Protein AF-A0A5K1GKZ3-F1 (afdb_monomer_lite)

Radius of gyration: 16.8 Å; chains: 1; bounding box: 33×24×38 Å

Structure (mmCIF, N/CA/C/O backbone):
data_AF-A0A5K1GKZ3-F1
#
_entry.id   AF-A0A5K1GKZ3-F1
#
loop_
_atom_site.group_PDB
_atom_site.id
_atom_site.type_symbol
_atom_site.label_atom_id
_atom_site.label_alt_id
_atom_site.label_comp_id
_atom_site.label_asym_id
_atom_site.label_entity_id
_atom_site.label_seq_id
_atom_site.pdbx_PDB_ins_code
_atom_site.Cartn_x
_atom_site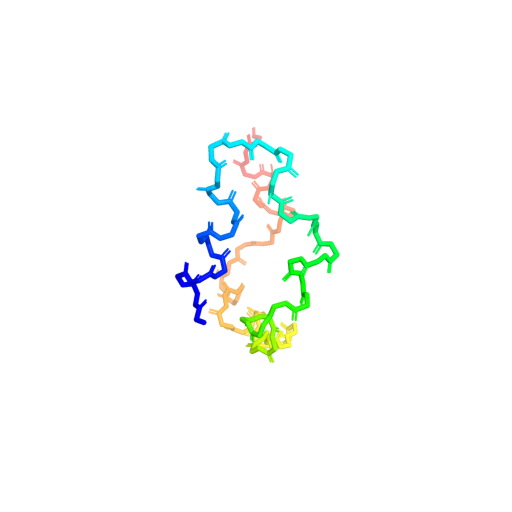.Cartn_y
_atom_site.Cartn_z
_atom_site.occupancy
_atom_site.B_iso_or_equiv
_atom_site.auth_seq_id
_atom_site.auth_comp_id
_atom_site.auth_asym_id
_atom_site.auth_atom_id
_atom_site.pdbx_PDB_model_num
ATOM 1 N N . SER A 1 1 ? -8.638 -11.193 6.086 1.00 88.69 1 SER A N 1
ATOM 2 C CA . SER A 1 1 ? -8.592 -11.637 4.672 1.00 88.69 1 SER A CA 1
ATOM 3 C C . SER A 1 1 ? -8.509 -10.432 3.733 1.00 88.69 1 SER A C 1
ATOM 5 O O . SER A 1 1 ? -8.732 -9.312 4.186 1.00 88.69 1 SER A O 1
ATOM 7 N N . PHE A 1 2 ? -8.194 -10.625 2.444 1.00 95.88 2 PHE A N 1
ATOM 8 C CA . PHE A 1 2 ? -8.160 -9.530 1.454 1.00 95.88 2 PHE A CA 1
ATOM 9 C C . PHE A 1 2 ? -9.504 -8.789 1.360 1.00 95.88 2 PHE A C 1
ATOM 11 O O . PHE A 1 2 ? -9.548 -7.565 1.443 1.00 95.88 2 PHE A O 1
ATOM 18 N N . LYS A 1 3 ? -10.617 -9.537 1.327 1.00 96.88 3 LYS A N 1
ATOM 19 C CA . LYS A 1 3 ? -11.984 -8.988 1.314 1.00 96.88 3 LYS A CA 1
ATOM 20 C C . LYS A 1 3 ? -12.253 -8.020 2.475 1.00 96.88 3 LYS A C 1
ATOM 22 O O . LYS A 1 3 ? -12.841 -6.967 2.264 1.00 96.88 3 LYS A O 1
ATOM 27 N N . GLN A 1 4 ? -11.806 -8.358 3.687 1.00 95.19 4 GLN A N 1
ATOM 28 C CA . GLN A 1 4 ? -11.978 -7.497 4.866 1.00 95.19 4 GLN A CA 1
ATOM 29 C C . GLN A 1 4 ? -11.172 -6.199 4.753 1.00 95.19 4 GLN A C 1
ATOM 31 O O . GLN A 1 4 ? -11.702 -5.135 5.051 1.00 95.19 4 GLN A O 1
ATOM 36 N N . MET A 1 5 ? -9.930 -6.277 4.264 1.00 96.75 5 MET A N 1
ATOM 37 C CA . MET A 1 5 ? -9.102 -5.092 4.025 1.00 96.75 5 MET A CA 1
ATOM 38 C C . MET A 1 5 ? -9.779 -4.140 3.024 1.00 96.75 5 MET A C 1
ATOM 40 O O . MET A 1 5 ? -9.877 -2.946 3.285 1.00 96.75 5 MET A O 1
ATOM 44 N N . ILE A 1 6 ? -10.297 -4.670 1.910 1.00 97.31 6 ILE A N 1
ATOM 45 C CA . ILE A 1 6 ? -10.999 -3.876 0.889 1.00 97.31 6 ILE A CA 1
ATOM 46 C C . ILE A 1 6 ? -12.271 -3.231 1.451 1.00 97.31 6 ILE A C 1
ATOM 48 O O . ILE A 1 6 ? -12.516 -2.052 1.205 1.00 97.31 6 ILE A O 1
ATOM 52 N N . ALA A 1 7 ? -13.056 -3.965 2.245 1.00 96.56 7 ALA A N 1
ATOM 53 C CA . ALA A 1 7 ? -14.280 -3.440 2.848 1.00 96.56 7 ALA A CA 1
ATOM 54 C C . ALA A 1 7 ? -14.024 -2.224 3.759 1.00 96.56 7 ALA A C 1
ATOM 56 O O . ALA A 1 7 ? -14.859 -1.326 3.820 1.00 96.56 7 ALA A O 1
ATOM 57 N N . MET A 1 8 ? -12.862 -2.153 4.423 1.00 95.44 8 MET A N 1
ATOM 58 C CA . MET A 1 8 ? -12.475 -0.978 5.215 1.00 95.44 8 MET A CA 1
ATOM 59 C C . MET A 1 8 ? -12.212 0.258 4.344 1.00 95.44 8 MET A C 1
ATOM 61 O O . MET A 1 8 ? -12.478 1.378 4.774 1.00 95.44 8 MET A O 1
ATOM 65 N N . CYS A 1 9 ? -11.695 0.071 3.128 1.00 97.25 9 CYS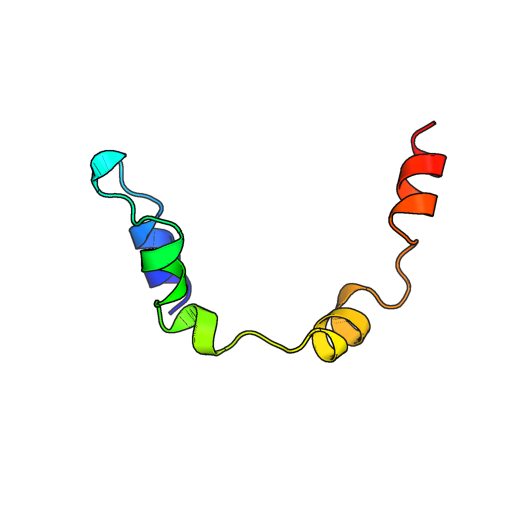 A N 1
ATOM 66 C CA . CYS A 1 9 ? -11.408 1.163 2.197 1.00 97.25 9 CYS A CA 1
ATOM 67 C C . CYS A 1 9 ? -12.668 1.651 1.465 1.00 97.25 9 CYS A C 1
ATOM 69 O O . CYS A 1 9 ? -12.801 2.843 1.187 1.00 97.25 9 CYS A O 1
ATOM 71 N N . LEU A 1 10 ? -13.598 0.743 1.161 1.00 97.06 10 LEU A N 1
ATOM 72 C CA . LEU A 1 10 ? -14.797 1.011 0.361 1.00 97.06 10 LEU A CA 1
ATOM 73 C C . LEU A 1 10 ? -16.013 1.389 1.220 1.00 97.06 10 LEU A C 1
ATOM 75 O O . LEU A 1 10 ? -17.090 0.810 1.094 1.00 97.06 10 LEU A O 1
ATOM 79 N N . VAL A 1 11 ? -15.850 2.389 2.088 1.00 95.88 11 VAL A N 1
ATOM 80 C CA . VAL A 1 11 ? -16.960 2.987 2.846 1.00 95.88 11 VAL A CA 1
ATOM 81 C C . VAL A 1 11 ? -17.458 4.274 2.181 1.00 95.88 11 VAL A C 1
ATOM 83 O O . VAL A 1 11 ? -16.670 5.084 1.674 1.00 95.88 11 VAL A O 1
ATOM 86 N N . LYS A 1 12 ? -18.791 4.446 2.177 1.00 96.38 12 LYS A N 1
ATOM 87 C CA . LYS A 1 12 ? -19.485 5.584 1.543 1.00 96.38 12 LYS A CA 1
ATOM 88 C C . LYS A 1 12 ? -19.010 6.916 2.116 1.00 96.38 12 LYS A C 1
ATOM 90 O O . LYS A 1 12 ? -18.680 7.819 1.359 1.00 96.38 12 LYS A O 1
ATOM 95 N N . ASP A 1 13 ? -18.951 7.000 3.440 1.00 97.06 13 ASP A N 1
ATOM 96 C CA . ASP A 1 13 ? -18.432 8.156 4.162 1.00 97.06 13 ASP A CA 1
ATOM 97 C C . ASP A 1 13 ? -16.891 8.169 4.118 1.00 97.06 13 ASP A C 1
ATOM 99 O O . ASP A 1 13 ? -16.262 7.258 4.672 1.00 97.06 13 ASP A O 1
ATOM 103 N N . PRO A 1 14 ? -16.263 9.177 3.482 1.00 96.00 14 PRO A N 1
ATOM 104 C CA . PRO A 1 14 ? -14.810 9.271 3.390 1.00 96.00 14 PRO A CA 1
ATOM 105 C C . PRO A 1 14 ? -14.113 9.388 4.747 1.00 96.00 14 PRO A C 1
ATOM 107 O O . PRO A 1 14 ? -13.015 8.857 4.896 1.00 96.00 14 PRO A O 1
ATOM 110 N N . SER A 1 15 ? -14.746 10.023 5.741 1.00 95.88 15 SER A N 1
ATOM 111 C CA . SER A 1 15 ? -14.153 10.242 7.071 1.00 95.88 15 SER A CA 1
ATOM 112 C C . SER A 1 15 ? -13.925 8.937 7.841 1.00 95.88 15 SER A C 1
ATOM 114 O O . SER A 1 15 ? -13.075 8.856 8.725 1.00 95.88 15 SER A O 1
ATOM 116 N N . ARG A 1 16 ? -14.662 7.882 7.470 1.00 95.62 16 ARG A N 1
ATOM 117 C CA . ARG A 1 16 ? -14.585 6.555 8.088 1.00 95.62 16 ARG A CA 1
ATOM 118 C C . ARG A 1 16 ? -13.531 5.650 7.455 1.00 95.62 16 ARG A C 1
ATOM 120 O O . ARG A 1 16 ? -13.287 4.561 7.979 1.00 95.62 16 ARG A O 1
ATOM 127 N N . ARG A 1 17 ? -12.923 6.059 6.336 1.00 97.31 17 ARG A N 1
ATOM 128 C CA . ARG A 1 17 ? -11.856 5.291 5.681 1.00 97.31 17 ARG A CA 1
ATOM 129 C C . ARG A 1 17 ? -10.603 5.310 6.560 1.00 97.31 17 ARG A C 1
ATOM 131 O O . ARG A 1 17 ? -10.288 6.337 7.160 1.00 97.31 17 ARG A O 1
ATOM 138 N N . PRO A 1 18 ? -9.863 4.196 6.662 1.00 97.38 18 PRO A N 1
ATOM 139 C CA . PRO A 1 18 ? -8.606 4.189 7.392 1.00 97.38 18 PRO A CA 1
ATOM 140 C C . PRO A 1 18 ? -7.564 5.055 6.674 1.00 97.38 18 PRO A C 1
ATOM 142 O O . PRO A 1 18 ? -7.499 5.077 5.445 1.00 97.38 18 PRO A O 1
ATOM 145 N N . SER A 1 19 ? -6.696 5.709 7.446 1.00 97.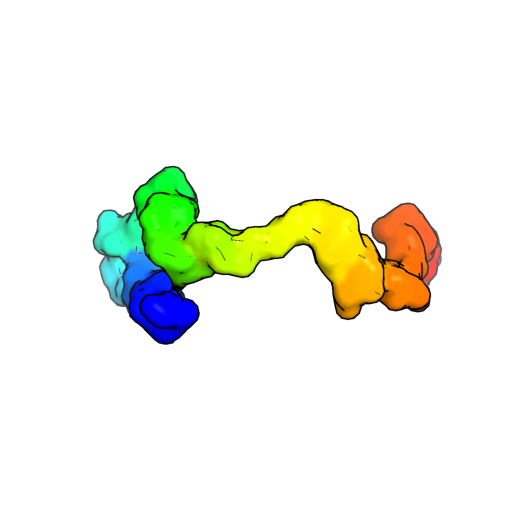38 19 SER A N 1
ATOM 146 C CA . SER A 1 19 ? -5.453 6.268 6.911 1.00 97.38 19 SER A CA 1
ATOM 147 C C . SER A 1 19 ? -4.539 5.152 6.395 1.00 97.38 19 SER A C 1
ATOM 149 O O . SER A 1 19 ? -4.666 3.992 6.804 1.00 97.38 19 SER A O 1
ATOM 151 N N . ALA A 1 20 ? -3.570 5.502 5.544 1.00 97.19 20 ALA A N 1
ATOM 152 C CA . ALA A 1 20 ? -2.563 4.553 5.066 1.00 97.19 20 ALA A CA 1
ATOM 153 C C . ALA A 1 20 ? -1.825 3.869 6.232 1.00 97.19 20 ALA A C 1
ATOM 155 O O . ALA A 1 20 ? -1.678 2.649 6.241 1.00 97.19 20 ALA A O 1
ATOM 156 N N . GLU A 1 21 ? -1.451 4.630 7.264 1.00 97.44 21 GLU A N 1
ATOM 157 C CA . GLU A 1 21 ? -0.778 4.095 8.452 1.00 97.44 21 GLU A CA 1
ATOM 158 C C . GLU A 1 21 ? -1.637 3.055 9.192 1.00 97.44 21 GLU A C 1
ATOM 160 O O . GLU A 1 21 ? -1.144 2.004 9.605 1.00 97.44 21 GLU A O 1
ATOM 165 N N . LYS A 1 22 ? -2.945 3.309 9.332 1.00 96.38 22 LYS A N 1
ATOM 166 C CA . LYS A 1 22 ? -3.871 2.361 9.967 1.00 96.38 22 LYS A CA 1
ATOM 167 C C . LYS A 1 22 ? -4.097 1.127 9.094 1.00 96.38 22 LYS A C 1
ATOM 169 O O . LYS A 1 22 ? -4.188 0.019 9.620 1.00 96.38 22 LYS A O 1
ATOM 174 N N . LEU A 1 23 ? -4.175 1.308 7.777 1.00 96.75 23 LEU A N 1
ATOM 175 C CA . LEU A 1 23 ? -4.396 0.233 6.814 1.00 96.75 23 LEU A CA 1
ATOM 176 C C . LEU A 1 23 ? -3.215 -0.748 6.770 1.00 96.75 23 LEU A C 1
ATOM 178 O O . LEU A 1 23 ? -3.436 -1.958 6.787 1.00 96.75 23 LEU A O 1
ATOM 182 N N . LEU A 1 24 ? -1.977 -0.243 6.793 1.00 96.12 24 LEU A N 1
ATOM 183 C CA . LEU A 1 24 ? -0.756 -1.060 6.764 1.00 96.12 24 LEU A CA 1
ATOM 184 C C . LEU A 1 24 ? -0.630 -2.011 7.965 1.00 96.12 24 LEU A C 1
ATOM 186 O O . LEU A 1 24 ? -0.012 -3.066 7.854 1.00 96.12 24 LEU A O 1
ATOM 190 N N . LYS A 1 25 ? -1.269 -1.690 9.098 1.00 95.50 25 LYS A N 1
ATOM 191 C CA . LYS A 1 25 ? -1.302 -2.553 10.293 1.00 95.50 25 LYS A CA 1
ATOM 192 C C . LYS A 1 25 ? -2.241 -3.767 10.135 1.00 95.50 25 LYS A C 1
ATOM 194 O O . LYS A 1 25 ? -2.216 -4.672 10.969 1.00 95.50 25 LYS A O 1
ATOM 199 N N . HIS A 1 26 ? -3.074 -3.822 9.089 1.00 96.88 26 HIS A N 1
ATOM 200 C CA . HIS A 1 26 ? -4.013 -4.926 8.862 1.00 96.88 26 HIS A CA 1
ATOM 201 C C . HIS A 1 26 ? -3.278 -6.250 8.530 1.00 96.88 26 HIS A C 1
ATOM 203 O O . HIS A 1 26 ? -2.340 -6.244 7.731 1.00 96.88 26 HIS A O 1
ATOM 209 N N . PRO A 1 27 ? -3.729 -7.423 9.035 1.00 96.25 27 PRO A N 1
ATOM 210 C CA . PRO A 1 27 ? -3.043 -8.712 8.840 1.00 96.25 27 PRO A CA 1
ATOM 211 C C . PRO A 1 27 ? -2.804 -9.141 7.386 1.00 96.25 27 PRO A C 1
ATOM 213 O O . PRO A 1 27 ? -1.950 -9.984 7.126 1.00 96.25 27 PRO A O 1
ATOM 216 N N . PHE A 1 28 ? -3.547 -8.576 6.431 1.00 96.06 28 PHE A N 1
ATOM 217 C CA . PHE A 1 28 ? -3.306 -8.797 5.002 1.00 96.06 28 PHE A CA 1
ATOM 218 C C . PHE A 1 28 ? -1.851 -8.480 4.618 1.00 96.06 28 PHE A C 1
ATOM 220 O O . PHE A 1 28 ? -1.204 -9.300 3.973 1.00 96.06 28 PHE A O 1
ATOM 227 N N . PHE A 1 29 ? -1.304 -7.362 5.103 1.00 95.06 29 PHE A N 1
ATOM 228 C CA . PHE A 1 29 ? 0.053 -6.924 4.770 1.00 95.06 29 PHE A CA 1
ATOM 229 C C . PHE A 1 29 ? 1.152 -7.714 5.488 1.00 95.06 29 PHE A C 1
ATOM 231 O O . PHE A 1 29 ? 2.298 -7.678 5.056 1.00 95.06 29 PHE A O 1
ATOM 238 N N . LYS A 1 30 ? 0.823 -8.509 6.518 1.00 93.25 30 LYS A N 1
ATOM 239 C CA . LYS A 1 30 ? 1.795 -9.420 7.156 1.00 93.25 30 LYS A CA 1
ATOM 240 C C . LYS A 1 30 ? 2.289 -10.520 6.211 1.00 93.25 30 LYS A C 1
ATOM 242 O O . LYS A 1 30 ? 3.317 -11.127 6.473 1.00 93.25 30 LYS A O 1
ATOM 247 N N . HIS A 1 31 ? 1.562 -10.766 5.123 1.00 91.88 31 HIS A N 1
ATOM 248 C CA . HIS A 1 31 ? 1.906 -11.758 4.105 1.00 91.88 31 HIS A CA 1
ATOM 249 C C . HIS A 1 31 ? 2.632 -11.135 2.899 1.00 91.88 31 HIS A C 1
ATOM 251 O O . HIS A 1 31 ? 2.745 -11.782 1.855 1.00 91.88 31 HIS A O 1
ATOM 257 N N . ALA A 1 32 ? 3.092 -9.882 3.016 1.00 93.69 32 ALA A N 1
ATOM 258 C CA . ALA A 1 32 ? 3.886 -9.229 1.984 1.00 93.69 32 ALA A CA 1
ATOM 259 C C . ALA A 1 32 ? 5.175 -10.017 1.700 1.00 93.69 32 ALA A C 1
ATOM 261 O O . ALA A 1 32 ? 5.745 -10.668 2.577 1.00 93.69 32 ALA A O 1
ATOM 262 N N . ARG A 1 33 ? 5.610 -9.984 0.440 1.00 95.69 33 ARG A N 1
ATOM 263 C CA . ARG A 1 33 ? 6.788 -10.714 -0.036 1.00 95.69 33 ARG A CA 1
ATOM 264 C C . ARG A 1 33 ? 7.985 -9.776 -0.163 1.00 95.69 33 ARG A C 1
ATOM 266 O O . ARG A 1 33 ? 7.811 -8.564 -0.245 1.00 95.69 33 ARG A O 1
ATOM 273 N 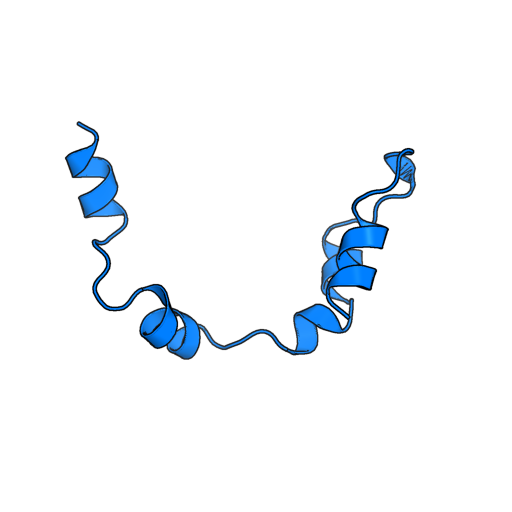N . SER A 1 34 ? 9.186 -10.350 -0.163 1.00 96.62 34 SER A N 1
ATOM 274 C CA . SER A 1 34 ? 10.426 -9.597 -0.348 1.00 96.62 34 SER A CA 1
ATOM 275 C C . SER A 1 34 ? 10.535 -9.029 -1.761 1.00 96.62 34 SER A C 1
ATOM 277 O O . SER A 1 34 ? 9.907 -9.529 -2.698 1.00 96.62 34 SER A O 1
ATOM 279 N N . ASN A 1 35 ? 11.395 -8.025 -1.923 1.00 95.81 35 ASN A N 1
ATOM 280 C CA . ASN A 1 35 ? 11.709 -7.462 -3.233 1.00 95.81 35 ASN A CA 1
ATOM 281 C C . ASN A 1 35 ? 12.211 -8.542 -4.204 1.00 95.81 35 ASN A C 1
ATOM 283 O O . ASN A 1 35 ? 11.731 -8.596 -5.330 1.00 95.81 35 ASN A O 1
ATOM 287 N N . ASP A 1 36 ? 13.071 -9.459 -3.750 1.00 96.94 36 ASP A N 1
ATOM 288 C CA . ASP A 1 36 ? 13.590 -10.553 -4.587 1.00 96.94 36 ASP A CA 1
ATOM 289 C C . ASP A 1 36 ? 12.475 -11.454 -5.132 1.00 96.94 36 ASP A C 1
ATOM 291 O O . ASP A 1 36 ? 12.487 -11.842 -6.301 1.00 96.94 36 ASP A O 1
ATOM 295 N N . TYR A 1 37 ? 11.460 -11.750 -4.309 1.00 97.12 37 TYR A N 1
ATOM 296 C CA . TYR A 1 37 ? 10.299 -12.516 -4.757 1.00 97.12 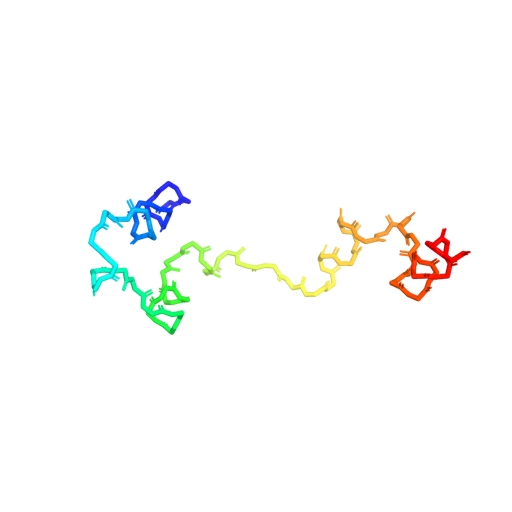37 TYR A CA 1
ATOM 297 C C . TYR A 1 37 ? 9.526 -11.768 -5.847 1.00 97.12 37 TYR A C 1
ATOM 299 O O . TYR A 1 37 ? 9.101 -12.386 -6.824 1.00 97.12 37 TYR A O 1
ATOM 307 N N . LEU A 1 38 ? 9.342 -10.452 -5.695 1.00 95.12 38 LEU A N 1
ATOM 308 C CA . LEU A 1 38 ? 8.638 -9.625 -6.677 1.00 95.12 38 LEU A CA 1
ATOM 309 C C . LEU A 1 38 ? 9.411 -9.536 -7.995 1.00 95.12 38 LEU A C 1
ATOM 311 O O . LEU A 1 38 ? 8.802 -9.671 -9.054 1.00 95.12 38 LEU A O 1
ATOM 315 N N . VAL A 1 39 ? 10.737 -9.367 -7.936 1.00 94.12 39 VAL A N 1
ATOM 316 C CA . VAL A 1 39 ? 11.597 -9.323 -9.126 1.00 94.12 39 VAL A CA 1
ATOM 317 C C . VAL A 1 39 ? 11.437 -10.607 -9.933 1.00 94.12 39 VAL A C 1
ATOM 319 O O . VAL A 1 39 ? 11.055 -10.542 -11.096 1.00 94.12 39 VAL A O 1
ATOM 322 N N . ARG A 1 40 ? 11.618 -11.767 -9.296 1.00 96.12 40 ARG A N 1
ATOM 323 C CA . ARG A 1 40 ? 11.524 -13.068 -9.973 1.00 96.12 40 ARG A CA 1
ATOM 324 C C . ARG A 1 40 ? 10.111 -13.402 -10.461 1.00 96.12 40 ARG A C 1
ATOM 326 O O . ARG A 1 40 ? 9.935 -13.997 -11.509 1.00 96.12 40 ARG A O 1
ATOM 333 N N . THR A 1 41 ? 9.082 -13.064 -9.684 1.00 96.69 41 THR A N 1
ATOM 334 C CA . THR A 1 41 ? 7.714 -13.541 -9.973 1.00 96.69 41 THR A CA 1
ATOM 335 C C . THR A 1 41 ? 6.943 -12.614 -10.914 1.00 96.69 41 THR A C 1
ATOM 337 O O . THR A 1 41 ? 6.038 -13.071 -11.604 1.00 96.69 41 THR A O 1
ATOM 340 N N . ILE A 1 42 ? 7.243 -11.311 -10.908 1.00 94.38 42 ILE A N 1
ATOM 341 C CA . ILE A 1 42 ? 6.459 -10.301 -11.638 1.00 94.38 42 ILE A CA 1
ATOM 342 C C . ILE A 1 42 ? 7.302 -9.587 -12.693 1.00 94.38 42 ILE A C 1
ATOM 344 O O . ILE A 1 42 ? 6.783 -9.286 -13.763 1.00 94.38 42 ILE A O 1
ATOM 348 N N . LEU A 1 43 ? 8.558 -9.252 -12.382 1.00 92.81 43 LEU A N 1
ATOM 349 C CA . LEU A 1 43 ? 9.358 -8.351 -13.219 1.00 92.81 43 LEU A CA 1
ATOM 350 C C . LEU A 1 43 ? 10.280 -9.079 -14.199 1.00 92.81 43 LEU A C 1
ATOM 352 O O . LEU A 1 43 ? 10.715 -8.474 -15.177 1.00 92.81 43 LEU A O 1
ATOM 356 N N . GLU A 1 44 ? 10.583 -10.351 -13.955 1.00 93.75 44 GLU A N 1
ATOM 357 C CA . GLU A 1 44 ? 11.412 -11.157 -14.843 1.00 93.75 44 GLU A CA 1
ATOM 358 C C . GLU A 1 44 ? 10.791 -11.232 -16.249 1.00 93.75 44 GLU A C 1
ATOM 360 O O . GLU A 1 44 ? 9.613 -11.543 -16.417 1.00 93.75 44 GLU A O 1
ATOM 365 N N . GLY A 1 45 ? 11.581 -10.884 -17.268 1.00 90.38 45 GLY A N 1
ATOM 366 C CA . GLY A 1 45 ? 11.139 -10.837 -18.666 1.00 90.38 45 GLY A CA 1
ATOM 367 C C . GLY A 1 45 ? 10.375 -9.572 -19.081 1.00 90.38 45 GLY A C 1
ATOM 368 O O . GLY A 1 45 ? 10.058 -9.431 -20.262 1.00 90.38 45 GLY A O 1
ATOM 369 N N . LEU A 1 46 ? 10.101 -8.632 -18.167 1.00 93.31 46 LEU A N 1
ATOM 370 C CA . LEU A 1 46 ? 9.487 -7.347 -18.514 1.00 93.31 46 LEU A CA 1
ATOM 371 C C . LEU A 1 46 ? 10.546 -6.284 -18.862 1.00 93.31 46 LEU A C 1
ATOM 373 O O . LEU A 1 46 ? 11.606 -6.238 -18.233 1.00 93.31 46 LEU A O 1
ATOM 377 N N . PRO A 1 47 ? 10.264 -5.379 -19.820 1.00 91.75 47 PRO A N 1
ATOM 378 C CA . PRO A 1 47 ? 11.148 -4.256 -20.113 1.00 91.75 47 PRO A CA 1
ATOM 379 C C . PRO A 1 47 ? 11.255 -3.318 -18.907 1.00 91.75 47 PRO A C 1
ATOM 381 O O . PRO A 1 47 ? 10.287 -3.119 -18.160 1.00 91.75 47 PRO A O 1
ATOM 384 N N . SER A 1 48 ? 12.424 -2.695 -18.740 1.00 91.38 48 SER A N 1
ATOM 385 C CA . SER A 1 48 ? 12.638 -1.738 -17.656 1.00 91.38 48 SER A CA 1
ATOM 386 C C . SER A 1 48 ? 11.678 -0.548 -17.771 1.00 91.38 48 SER A C 1
ATOM 388 O O . SER A 1 48 ? 11.156 -0.234 -18.845 1.00 91.38 48 SER A O 1
ATOM 390 N N . LEU A 1 49 ? 11.455 0.168 -16.663 1.00 89.81 49 LEU A N 1
ATOM 391 C CA . LEU A 1 49 ? 10.630 1.380 -16.688 1.00 89.81 49 LEU A CA 1
ATOM 392 C C . LEU A 1 49 ? 11.163 2.409 -17.699 1.00 89.81 49 LEU A C 1
ATOM 394 O O . LEU A 1 49 ? 10.376 3.041 -18.399 1.00 89.81 49 LEU A O 1
ATOM 398 N N . GLY A 1 50 ? 12.489 2.539 -17.809 1.00 93.38 50 GLY A N 1
ATOM 399 C CA . GLY A 1 50 ? 13.123 3.428 -18.781 1.00 93.38 50 GLY A CA 1
ATOM 400 C C . GLY A 1 50 ? 12.807 3.036 -20.224 1.00 93.38 50 GLY A C 1
ATOM 401 O O . GLY A 1 50 ? 12.451 3.900 -21.023 1.00 93.38 50 GLY A O 1
ATOM 402 N N . ASP A 1 51 ? 12.869 1.744 -20.546 1.00 95.12 51 ASP A N 1
ATOM 403 C CA . ASP A 1 51 ? 12.565 1.242 -21.893 1.00 95.12 51 ASP A CA 1
ATOM 404 C C . ASP A 1 51 ? 11.087 1.430 -22.242 1.00 95.12 51 ASP A C 1
ATOM 406 O O . ASP A 1 51 ? 10.756 1.859 -23.346 1.00 95.12 51 ASP A O 1
ATOM 410 N N . ARG A 1 52 ? 10.191 1.214 -21.271 1.00 93.56 52 ARG A N 1
ATOM 411 C CA . ARG A 1 52 ? 8.750 1.467 -21.430 1.00 93.56 52 ARG A CA 1
ATOM 412 C C . ARG A 1 52 ? 8.451 2.936 -21.717 1.00 93.56 52 ARG A C 1
ATOM 414 O O . ARG A 1 52 ? 7.610 3.225 -22.557 1.00 93.56 52 ARG A O 1
ATOM 421 N N . ILE A 1 53 ? 9.136 3.859 -21.039 1.00 94.69 53 ILE A N 1
ATOM 422 C CA . ILE A 1 53 ? 8.976 5.302 -21.276 1.00 94.69 53 ILE A CA 1
ATOM 423 C C . ILE A 1 53 ? 9.507 5.692 -22.659 1.00 94.69 53 ILE A C 1
ATOM 425 O O . ILE A 1 53 ? 8.896 6.524 -23.323 1.00 94.69 53 ILE A O 1
ATOM 429 N N . LYS A 1 54 ? 10.622 5.098 -23.107 1.00 95.19 54 LYS A N 1
ATOM 430 C CA . LYS A 1 54 ? 11.158 5.337 -24.456 1.00 95.19 54 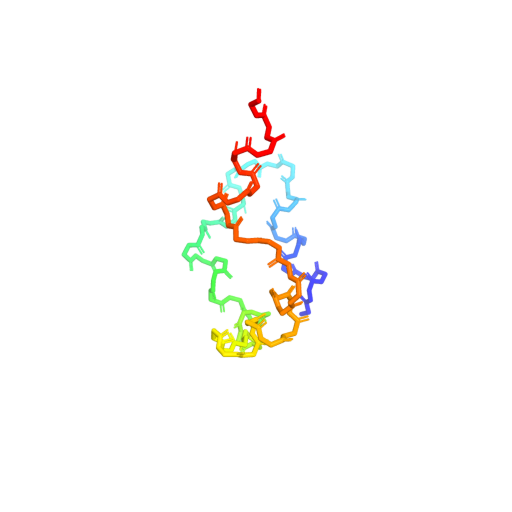LYS A CA 1
ATOM 431 C C . LYS A 1 54 ? 10.197 4.864 -25.546 1.00 95.19 54 LYS A C 1
ATOM 433 O O . LYS A 1 54 ? 10.043 5.576 -26.522 1.00 95.19 54 LYS A O 1
ATOM 438 N N . ALA A 1 55 ? 9.534 3.722 -25.361 1.00 93.25 55 ALA A N 1
ATOM 439 C CA . ALA A 1 55 ? 8.586 3.168 -26.332 1.00 93.25 55 ALA A CA 1
ATOM 440 C C . ALA A 1 55 ? 7.265 3.958 -26.466 1.00 93.25 55 ALA A C 1
ATOM 442 O O . ALA A 1 55 ? 6.513 3.726 -27.406 1.00 93.25 55 ALA A O 1
ATOM 443 N N . LEU A 1 56 ? 6.956 4.852 -25.519 1.00 91.50 56 LEU A N 1
ATOM 444 C CA . LEU A 1 56 ? 5.785 5.741 -25.575 1.00 91.50 56 LEU A CA 1
ATOM 445 C C . LEU A 1 56 ? 6.050 7.050 -26.337 1.00 91.50 56 LEU A C 1
ATOM 447 O O . LEU A 1 56 ? 5.123 7.842 -26.505 1.00 91.50 56 LEU A O 1
ATOM 451 N N . LYS A 1 57 ? 7.303 7.305 -26.719 1.00 70.06 57 LYS A N 1
ATOM 452 C CA . LYS A 1 57 ? 7.726 8.461 -27.512 1.00 70.06 57 LYS A CA 1
ATOM 453 C C . LYS A 1 57 ? 7.907 8.053 -28.965 1.00 70.06 57 LYS A C 1
ATOM 455 O O . LYS A 1 57 ? 7.635 8.922 -29.818 1.00 70.06 57 LYS A O 1
#

Foldseek 3Di:
DVVVLVVLQPDPDNVSRDDPVRSCPDVVVVPDDDPVCCCVPPVPPPDDPVVVVVVVD

Secondary structure (DSSP, 8-state):
-HHHHHHHH--SSGGGSPPHHHHHTSGGGGGPPPHHHHIIIIITTSPPHHHHHHHT-

pLDDT: mean 94.68, std 3.89, range [70.06, 97.44]

Sequence (57 aa):
SFKQMIAMCLVKDPSRRPSAEKLLKHPFFKHARSNDYLVRTILEGLPSLGDRIKALK

InterPro domains:
  IPR000719 Protein kinase domain [PS50011] (1-29)
  IPR011009 Protein kinase-like domain superfamily [SSF56112] (2-37)
  IPR047173 STE20-related kinase adapter protein alpha/beta-like [PTHR48014] (1-57)

Organism: NCBI:txid210225